Protein AF-A0A2H0I5Y0-F1 (afdb_monomer)

Foldseek 3Di:
DEKEFLVNVVQCVVDDPCVVVQVLVQLLCVVVVRHPQWAFPDDDPQWTWIWHAPDVNQKIWIWIAGPVGYIYTQDMWGHDDPPDTPDDDDPDDCVSVVVVVVRVVVVRIDDDDRDD

Radius of gyration: 13.33 Å; Cα contacts (8 Å, |Δi|>4): 185; chains: 1; bounding box: 31×30×37 Å

Sequence (116 aa):
MILITRSFLKELTSFDSNIRFELITLISKHDRGLSKNFILLKEDGSLLIYNGYLNGKRVRVVVAKTRKGTYIPLEIFKKESRGGYNIRDNYYSPGPIERMEREIAGDLYETWELEL

Structure (mmCIF, N/CA/C/O backbone):
data_AF-A0A2H0I5Y0-F1
#
_entry.id   AF-A0A2H0I5Y0-F1
#
loop_
_atom_site.group_PDB
_atom_site.id
_atom_site.type_symbol
_atom_site.label_atom_id
_atom_site.label_alt_id
_atom_site.label_comp_id
_atom_site.label_asym_id
_atom_site.label_entity_id
_atom_site.label_seq_id
_atom_site.pdbx_PDB_ins_code
_atom_site.Cartn_x
_atom_site.Cartn_y
_atom_site.Cartn_z
_atom_site.occupancy
_atom_site.B_iso_or_equiv
_atom_site.auth_seq_id
_atom_site.auth_comp_id
_atom_site.auth_asym_id
_atom_site.auth_atom_id
_atom_site.pdbx_PDB_model_num
ATOM 1 N N . MET A 1 1 ? -8.174 6.726 3.501 1.00 93.88 1 MET A N 1
ATOM 2 C CA . MET A 1 1 ? -7.150 6.590 4.558 1.00 93.88 1 MET A CA 1
ATOM 3 C C . MET A 1 1 ? -6.136 5.521 4.177 1.00 93.88 1 MET A C 1
ATOM 5 O O . MET A 1 1 ? -6.538 4.459 3.696 1.00 93.88 1 MET A O 1
ATOM 9 N N . ILE A 1 2 ? -4.852 5.790 4.406 1.00 96.62 2 ILE A N 1
ATOM 10 C CA . ILE A 1 2 ? -3.745 4.848 4.218 1.00 96.62 2 ILE A CA 1
ATOM 11 C C . ILE A 1 2 ? -3.049 4.644 5.571 1.00 96.62 2 ILE A C 1
ATOM 13 O O . ILE A 1 2 ? -2.687 5.624 6.212 1.00 96.62 2 ILE A O 1
ATOM 17 N N . LEU A 1 3 ? -2.849 3.398 5.997 1.00 97.56 3 LEU A N 1
ATOM 18 C CA . LEU A 1 3 ? -2.018 3.065 7.156 1.00 97.56 3 LEU A CA 1
ATOM 19 C C . LEU A 1 3 ? -0.642 2.623 6.672 1.00 97.56 3 LEU A C 1
ATOM 21 O O . LEU A 1 3 ? -0.530 1.686 5.882 1.00 97.56 3 LEU A O 1
ATOM 25 N N . ILE A 1 4 ? 0.401 3.289 7.147 1.00 96.94 4 ILE A N 1
ATOM 26 C CA . ILE A 1 4 ? 1.788 2.986 6.817 1.00 96.94 4 ILE A CA 1
ATOM 27 C C . ILE A 1 4 ? 2.433 2.346 8.033 1.00 96.94 4 ILE A C 1
ATOM 29 O O . ILE A 1 4 ? 2.684 3.010 9.037 1.00 96.94 4 ILE A O 1
ATOM 33 N N . THR A 1 5 ? 2.700 1.044 7.957 1.00 97.81 5 THR A N 1
ATOM 34 C CA . THR A 1 5 ? 3.354 0.355 9.068 1.00 97.81 5 THR A CA 1
ATOM 35 C C . THR A 1 5 ? 4.825 0.752 9.164 1.00 97.81 5 THR A C 1
ATOM 37 O O . THR A 1 5 ? 5.462 1.126 8.172 1.00 97.81 5 THR A O 1
ATOM 40 N N . ARG A 1 6 ? 5.398 0.661 10.367 1.00 96.94 6 ARG A N 1
ATOM 41 C CA . ARG A 1 6 ? 6.797 1.030 10.618 1.00 96.94 6 ARG A CA 1
ATOM 42 C C . ARG A 1 6 ? 7.772 0.269 9.718 1.00 96.94 6 ARG A C 1
ATOM 44 O O . ARG A 1 6 ? 8.766 0.848 9.278 1.00 96.94 6 ARG A O 1
ATOM 51 N N . SER A 1 7 ? 7.517 -1.013 9.455 1.00 94.12 7 SER A N 1
ATOM 52 C CA . SER A 1 7 ? 8.351 -1.808 8.550 1.00 94.12 7 SER A CA 1
ATOM 53 C C . SER A 1 7 ? 8.276 -1.300 7.111 1.00 94.12 7 SER A C 1
ATOM 55 O O . SER A 1 7 ? 9.323 -1.070 6.507 1.00 94.12 7 SER A O 1
ATOM 57 N N . PHE A 1 8 ? 7.074 -1.023 6.594 1.00 95.50 8 PHE A N 1
ATOM 58 C CA . PHE A 1 8 ? 6.928 -0.474 5.245 1.00 95.50 8 PHE A CA 1
ATOM 59 C C . PHE A 1 8 ? 7.574 0.908 5.118 1.00 95.50 8 PHE A C 1
ATOM 61 O O . PHE A 1 8 ? 8.237 1.192 4.124 1.00 95.50 8 PHE A O 1
ATOM 68 N N . LEU A 1 9 ? 7.440 1.764 6.138 1.00 95.31 9 LEU A N 1
ATOM 69 C CA . LEU A 1 9 ? 8.080 3.079 6.137 1.00 95.31 9 LEU A CA 1
ATOM 70 C C . LEU A 1 9 ? 9.602 2.956 5.994 1.00 95.31 9 LEU A C 1
ATOM 72 O O . LEU A 1 9 ? 10.200 3.675 5.197 1.00 95.31 9 LEU A O 1
ATOM 76 N N . LYS A 1 10 ? 10.231 2.014 6.711 1.00 93.75 10 LYS A N 1
ATOM 77 C CA . LYS A 1 10 ? 11.669 1.736 6.567 1.00 93.75 10 LYS A CA 1
ATOM 78 C C . LYS A 1 10 ? 12.017 1.296 5.148 1.00 93.75 10 LYS A C 1
ATOM 80 O O . LYS A 1 10 ? 12.959 1.836 4.576 1.00 93.75 10 LYS A O 1
ATOM 85 N N . GLU A 1 11 ? 11.261 0.366 4.567 1.00 92.25 11 GLU A N 1
ATOM 86 C CA . GLU A 1 11 ? 11.469 -0.058 3.175 1.00 92.25 11 GLU A CA 1
ATOM 87 C C . GLU A 1 11 ? 11.371 1.134 2.214 1.00 92.25 11 GLU A C 1
ATOM 89 O O . GLU A 1 11 ? 12.258 1.335 1.383 1.00 92.25 11 GLU A O 1
ATOM 94 N N . LEU A 1 12 ? 10.357 1.986 2.386 1.00 93.25 12 LEU A N 1
ATOM 95 C CA . LEU A 1 12 ? 10.125 3.166 1.558 1.00 93.25 12 LEU A CA 1
ATOM 96 C C . LEU A 1 12 ? 11.284 4.173 1.607 1.00 93.25 12 LEU A C 1
ATOM 98 O O . LEU A 1 12 ? 11.576 4.789 0.586 1.00 93.25 12 LEU A O 1
ATOM 102 N N . THR A 1 13 ? 11.986 4.316 2.740 1.00 91.88 13 THR A N 1
ATOM 103 C CA . THR A 1 13 ? 13.140 5.239 2.843 1.00 91.88 13 THR A CA 1
ATOM 104 C C . THR A 1 13 ? 14.316 4.873 1.933 1.00 91.88 13 THR A C 1
ATOM 106 O O . THR A 1 13 ? 15.165 5.721 1.673 1.00 91.88 13 THR A O 1
ATOM 109 N N . SER A 1 14 ? 14.365 3.640 1.415 1.00 90.25 14 SER A N 1
ATOM 110 C CA . SER A 1 14 ? 15.375 3.218 0.433 1.00 90.25 14 SER A CA 1
ATOM 111 C C . SER A 1 14 ? 15.067 3.651 -1.010 1.00 90.25 14 SER A C 1
ATOM 113 O O . SER A 1 14 ? 15.876 3.422 -1.913 1.00 90.25 14 SER A O 1
ATOM 115 N N . PHE A 1 15 ? 13.906 4.270 -1.242 1.00 90.44 15 PHE A N 1
ATOM 116 C CA . PHE A 1 15 ? 13.445 4.728 -2.549 1.00 90.44 15 PHE A CA 1
ATOM 117 C C . PHE A 1 15 ? 13.493 6.256 -2.667 1.00 90.44 15 PHE A C 1
ATOM 119 O O . PHE A 1 15 ? 13.540 6.979 -1.673 1.00 90.44 15 PHE A O 1
ATOM 126 N N . ASP A 1 16 ? 13.443 6.752 -3.907 1.00 87.56 16 ASP A N 1
ATOM 127 C CA . ASP A 1 16 ? 13.379 8.187 -4.188 1.00 87.56 16 ASP A CA 1
ATOM 128 C C . ASP A 1 16 ? 12.162 8.834 -3.506 1.00 87.56 16 ASP A C 1
ATOM 130 O O . ASP A 1 16 ? 11.076 8.250 -3.451 1.00 87.56 16 ASP A O 1
ATOM 134 N N . SER A 1 17 ? 12.310 10.082 -3.052 1.00 84.12 17 SER A N 1
ATOM 135 C CA . SER A 1 17 ? 11.270 10.816 -2.310 1.00 84.12 17 SER A CA 1
ATOM 136 C C . SER A 1 17 ? 9.925 10.906 -3.047 1.00 84.12 17 SER A C 1
ATOM 138 O O . SER A 1 17 ? 8.868 10.901 -2.412 1.00 84.12 17 SER A O 1
ATOM 140 N N . ASN A 1 18 ? 9.943 10.912 -4.383 1.00 91.88 18 ASN A N 1
ATOM 141 C CA . ASN A 1 18 ? 8.741 10.948 -5.222 1.00 91.88 18 ASN A CA 1
ATOM 142 C C . ASN A 1 18 ? 7.892 9.669 -5.139 1.00 91.88 18 ASN A C 1
ATOM 144 O O . ASN A 1 18 ? 6.687 9.729 -5.379 1.00 91.88 18 ASN A O 1
ATOM 148 N N . ILE A 1 19 ? 8.472 8.523 -4.762 1.00 93.12 19 ILE A N 1
ATOM 149 C CA . ILE A 1 19 ? 7.743 7.247 -4.679 1.00 93.12 19 ILE A CA 1
ATOM 150 C C . ILE A 1 19 ? 6.604 7.321 -3.664 1.00 93.12 19 ILE A C 1
ATOM 152 O O . ILE A 1 19 ? 5.538 6.752 -3.897 1.00 93.12 19 ILE A O 1
ATOM 156 N N . ARG A 1 20 ? 6.785 8.082 -2.578 1.00 92.56 20 ARG A N 1
ATOM 157 C CA . ARG A 1 20 ? 5.717 8.359 -1.613 1.00 92.56 20 ARG A CA 1
ATOM 158 C C . ARG A 1 20 ? 4.511 9.024 -2.281 1.00 92.56 20 ARG A C 1
ATOM 160 O O . ARG A 1 20 ? 3.387 8.556 -2.117 1.00 92.56 20 ARG A O 1
ATOM 167 N N . PHE A 1 21 ? 4.746 10.096 -3.034 1.00 92.94 21 PHE A N 1
ATOM 168 C CA . PHE A 1 21 ? 3.689 10.836 -3.723 1.00 92.94 21 PHE A CA 1
ATOM 169 C C . PHE A 1 21 ? 3.003 9.978 -4.793 1.00 92.94 21 PHE A C 1
ATOM 171 O O . PHE A 1 21 ? 1.774 9.952 -4.888 1.00 92.94 21 PHE A O 1
ATOM 178 N N . GLU A 1 22 ? 3.781 9.215 -5.563 1.00 94.62 22 GLU A N 1
ATOM 179 C CA . GLU A 1 22 ? 3.236 8.295 -6.5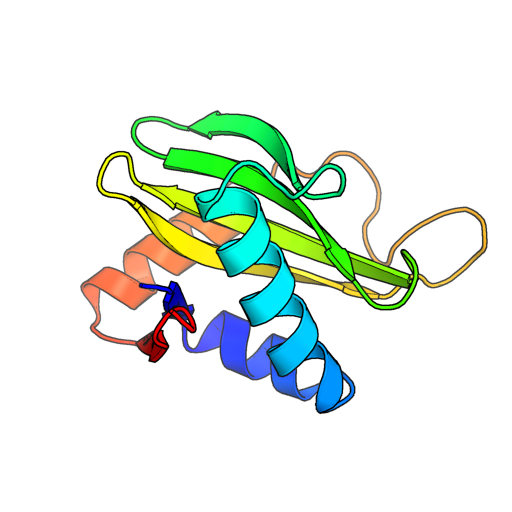61 1.00 94.62 22 GLU A CA 1
ATOM 180 C C . GLU A 1 22 ? 2.369 7.198 -5.934 1.00 94.62 22 GLU A C 1
ATOM 182 O O . GLU A 1 22 ? 1.322 6.862 -6.489 1.00 94.62 22 GLU A O 1
ATOM 187 N N . LEU A 1 23 ? 2.764 6.661 -4.774 1.00 95.06 23 LEU A N 1
ATOM 188 C CA . LEU A 1 23 ? 1.984 5.667 -4.039 1.00 95.06 23 LEU A CA 1
ATOM 189 C C . LEU A 1 23 ? 0.632 6.230 -3.589 1.00 95.06 23 LEU A C 1
ATOM 191 O O . LEU A 1 23 ? -0.401 5.609 -3.844 1.00 95.06 23 LEU A O 1
ATOM 195 N N . ILE A 1 24 ? 0.631 7.412 -2.964 1.00 94.44 24 ILE A N 1
ATOM 196 C CA . ILE A 1 24 ? -0.602 8.094 -2.541 1.00 94.44 24 ILE A CA 1
ATOM 197 C C . ILE A 1 24 ? -1.491 8.343 -3.763 1.00 94.44 24 ILE A C 1
ATOM 199 O O . ILE A 1 24 ? -2.657 7.958 -3.769 1.00 94.44 24 ILE A O 1
ATOM 203 N N . THR A 1 25 ? -0.919 8.879 -4.844 1.00 94.31 25 THR A N 1
ATOM 204 C CA . THR A 1 25 ? -1.638 9.140 -6.098 1.00 94.31 25 THR A CA 1
ATOM 205 C C . THR A 1 25 ? -2.241 7.867 -6.695 1.00 94.31 25 THR A C 1
ATOM 207 O O . THR A 1 25 ? -3.379 7.884 -7.172 1.00 94.31 25 THR A O 1
ATOM 210 N N . LEU A 1 26 ? -1.499 6.755 -6.698 1.00 95.12 26 LEU A N 1
ATOM 211 C CA . LEU A 1 26 ? -1.973 5.469 -7.212 1.00 95.12 26 LEU A CA 1
ATOM 212 C C . LEU A 1 26 ? -3.199 4.986 -6.430 1.00 95.12 26 LEU A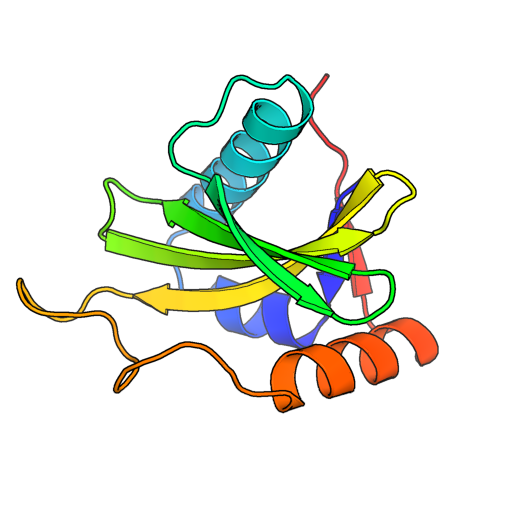 C 1
ATOM 214 O O . LEU A 1 26 ? -4.193 4.587 -7.045 1.00 95.12 26 LEU A O 1
ATOM 218 N N . ILE A 1 27 ? -3.124 5.041 -5.098 1.00 95.31 27 ILE A N 1
ATOM 219 C CA . ILE A 1 27 ? -4.205 4.620 -4.207 1.00 95.31 27 ILE A CA 1
ATOM 220 C C . ILE A 1 27 ? -5.415 5.550 -4.362 1.00 95.31 27 ILE A C 1
ATOM 222 O O . ILE A 1 27 ? -6.520 5.054 -4.580 1.00 95.31 27 ILE A O 1
ATOM 226 N N . SER A 1 28 ? -5.224 6.873 -4.354 1.00 93.88 28 SER A N 1
ATOM 227 C CA . SER A 1 28 ? -6.306 7.847 -4.563 1.00 93.88 28 SER A CA 1
ATOM 228 C C . SER A 1 28 ? -7.011 7.643 -5.905 1.00 93.88 28 SER A C 1
ATOM 230 O O . SER A 1 28 ? -8.239 7.656 -5.978 1.00 93.88 28 SER A O 1
ATOM 232 N N . LYS A 1 29 ? -6.262 7.385 -6.986 1.00 93.56 29 LYS A N 1
ATOM 233 C CA . LYS A 1 29 ? -6.855 7.073 -8.295 1.00 93.56 29 LYS A CA 1
ATOM 234 C C . LYS A 1 29 ? -7.630 5.765 -8.273 1.00 93.56 29 LYS A C 1
ATOM 236 O O . LYS A 1 29 ? -8.682 5.694 -8.897 1.00 93.56 29 LYS A O 1
ATOM 241 N N . HIS A 1 30 ? -7.129 4.730 -7.603 1.00 93.94 30 HIS A N 1
ATOM 242 C CA . HIS A 1 30 ? -7.868 3.476 -7.487 1.00 93.94 30 HIS A CA 1
ATOM 243 C C . HIS A 1 30 ? -9.178 3.663 -6.726 1.00 93.94 30 HIS A C 1
ATOM 245 O O . HIS A 1 30 ? -10.202 3.144 -7.160 1.00 93.94 30 HIS A O 1
ATOM 251 N N . ASP A 1 31 ? -9.158 4.429 -5.637 1.00 90.69 31 ASP A N 1
ATOM 252 C CA . ASP A 1 31 ? -10.352 4.682 -4.836 1.00 90.69 31 ASP A CA 1
ATOM 253 C C . ASP A 1 31 ? -11.463 5.371 -5.643 1.00 90.69 31 ASP A C 1
ATOM 255 O O . ASP A 1 31 ? -12.638 5.056 -5.488 1.00 90.69 31 ASP A O 1
ATOM 259 N N . ARG A 1 32 ? -11.074 6.214 -6.607 1.00 90.44 32 ARG A N 1
ATOM 260 C CA . ARG A 1 32 ? -11.974 6.871 -7.570 1.00 90.44 32 ARG A CA 1
ATOM 261 C C . ARG A 1 32 ? -12.299 6.023 -8.813 1.00 90.44 32 ARG A C 1
ATOM 263 O O . ARG A 1 32 ? -12.935 6.522 -9.735 1.00 90.44 32 ARG A O 1
ATOM 270 N N . GLY A 1 33 ? -11.832 4.774 -8.893 1.00 88.69 33 GLY A N 1
ATOM 271 C CA . GLY A 1 33 ? -12.041 3.895 -10.055 1.00 88.69 33 GLY A CA 1
ATOM 272 C C . GLY A 1 33 ? -11.220 4.261 -11.302 1.00 88.69 33 GLY A C 1
ATOM 273 O O . GLY A 1 33 ? -11.541 3.838 -12.409 1.00 88.69 33 GLY A O 1
ATOM 274 N N . LEU A 1 34 ? -10.151 5.046 -11.146 1.00 86.00 34 LEU A N 1
ATOM 275 C CA . LEU A 1 34 ? -9.353 5.618 -12.239 1.00 86.00 34 LEU A CA 1
ATOM 276 C C . LEU A 1 34 ? -8.002 4.919 -12.464 1.00 86.00 34 LEU A C 1
ATOM 278 O O . LEU A 1 34 ? -7.272 5.266 -13.395 1.00 86.00 34 LEU A O 1
ATOM 282 N N . SER A 1 35 ? -7.621 3.953 -11.622 1.00 83.81 35 SER A N 1
ATOM 283 C CA . SER A 1 35 ? -6.295 3.325 -11.688 1.00 83.81 35 SER A CA 1
ATOM 284 C C . SER A 1 35 ? -6.313 1.958 -12.373 1.00 83.81 35 SER A C 1
ATOM 286 O O . SER A 1 35 ? -6.674 0.954 -11.771 1.00 83.81 35 SER A O 1
ATOM 288 N N . LYS A 1 36 ? -5.832 1.899 -13.622 1.00 80.75 36 LYS A N 1
ATOM 289 C CA . LYS A 1 36 ? -5.609 0.634 -14.360 1.00 80.75 36 LYS A CA 1
ATOM 290 C C . LYS A 1 36 ? -4.307 -0.083 -13.975 1.00 80.75 36 LYS A C 1
ATOM 292 O O . LYS A 1 36 ? -4.108 -1.235 -14.339 1.00 80.75 36 LYS A O 1
ATOM 297 N N . ASN A 1 37 ? -3.411 0.605 -13.265 1.00 83.94 37 ASN A N 1
ATOM 298 C CA . ASN A 1 37 ? -2.108 0.076 -12.848 1.00 83.94 37 ASN A CA 1
ATOM 299 C C . ASN A 1 37 ? -2.136 -0.528 -11.440 1.00 83.94 37 ASN A C 1
ATOM 301 O O . ASN A 1 37 ? -1.073 -0.830 -10.903 1.00 83.94 37 ASN A O 1
ATOM 305 N N . PHE A 1 38 ? -3.322 -0.665 -10.845 1.00 92.19 38 PHE A N 1
ATOM 306 C CA . PHE A 1 38 ? -3.520 -1.237 -9.524 1.00 92.19 38 PHE A CA 1
ATOM 307 C C . PHE A 1 38 ? -4.555 -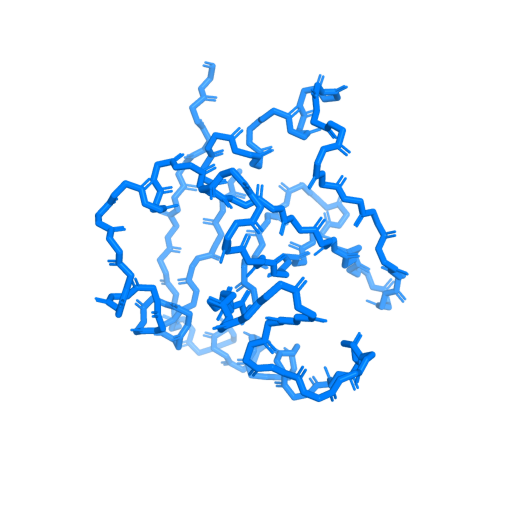2.355 -9.616 1.00 92.19 38 PHE A C 1
ATOM 309 O O . PHE A 1 38 ? -5.747 -2.107 -9.771 1.00 92.19 38 PHE A O 1
ATOM 316 N N . ILE A 1 39 ? -4.068 -3.591 -9.630 1.00 90.81 39 ILE A N 1
ATOM 317 C CA . ILE A 1 39 ? -4.827 -4.770 -10.051 1.00 90.81 39 ILE A CA 1
ATOM 318 C C . ILE A 1 39 ? -5.003 -5.687 -8.848 1.00 90.81 39 ILE A C 1
ATOM 320 O O . ILE A 1 39 ? -4.032 -5.963 -8.143 1.00 90.81 39 ILE A O 1
ATOM 324 N N . LEU A 1 40 ? -6.227 -6.165 -8.624 1.00 91.88 40 LEU A N 1
ATOM 325 C CA . LEU A 1 40 ? -6.507 -7.163 -7.596 1.00 91.88 40 LEU A CA 1
ATOM 326 C C . LEU A 1 40 ? -5.731 -8.451 -7.912 1.00 91.88 40 LEU A C 1
ATOM 328 O O . LEU A 1 40 ? -5.883 -9.019 -8.990 1.00 91.88 40 LEU A O 1
ATOM 332 N N . LEU A 1 41 ? -4.896 -8.892 -6.976 1.00 89.75 41 LEU A N 1
ATOM 333 C CA . LEU A 1 41 ? -4.180 -10.164 -7.041 1.00 89.75 41 LEU A CA 1
ATOM 334 C C . LEU A 1 41 ? -5.004 -11.304 -6.444 1.00 89.75 41 LEU A C 1
ATOM 336 O O . LEU A 1 41 ? -5.100 -12.366 -7.049 1.00 89.75 41 LEU A O 1
ATOM 340 N N . LYS A 1 42 ? -5.542 -11.098 -5.235 1.00 89.62 42 LYS A N 1
ATOM 341 C CA . LYS A 1 42 ? -6.316 -12.097 -4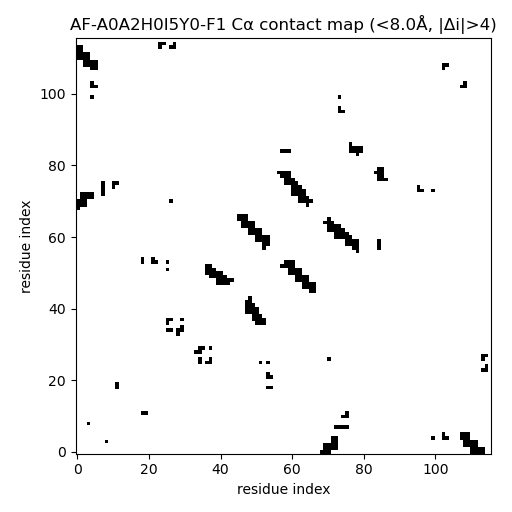.488 1.00 89.62 42 LYS A CA 1
ATOM 342 C C . LYS A 1 42 ? -7.174 -11.451 -3.403 1.00 89.62 42 LYS A C 1
ATOM 344 O O . LYS A 1 42 ? -6.936 -10.307 -3.011 1.00 89.62 42 LYS A O 1
ATOM 349 N N . GLU A 1 43 ? -8.098 -12.235 -2.868 1.00 92.62 43 GLU A N 1
ATOM 350 C CA . GLU A 1 43 ? -8.750 -11.966 -1.588 1.00 92.62 43 GLU A CA 1
ATOM 351 C C . GLU A 1 43 ? -8.100 -12.829 -0.496 1.00 92.62 43 GLU A C 1
ATOM 353 O O . GLU A 1 43 ? -7.757 -13.986 -0.740 1.00 92.62 43 GLU A O 1
ATOM 358 N N . ASP A 1 44 ? -7.898 -12.258 0.690 1.00 89.75 44 ASP A N 1
ATOM 359 C CA . ASP A 1 44 ? -7.293 -12.916 1.850 1.00 89.75 44 ASP A CA 1
ATOM 360 C C . ASP A 1 44 ? -8.139 -12.590 3.088 1.00 89.75 44 ASP A C 1
ATOM 362 O O . ASP A 1 44 ? -8.038 -11.516 3.687 1.00 89.75 44 ASP A O 1
ATOM 366 N N . GLY A 1 45 ? -9.108 -13.461 3.382 1.00 90.06 45 GLY A N 1
ATOM 367 C CA . GLY A 1 45 ? -10.133 -13.197 4.391 1.00 90.06 45 GLY A CA 1
ATOM 368 C C . GLY A 1 45 ? -10.916 -11.908 4.103 1.00 90.06 45 GLY A C 1
ATOM 369 O O . GLY A 1 45 ? -11.675 -11.819 3.138 1.00 90.06 45 GLY A O 1
ATOM 370 N N . SER A 1 46 ? -10.743 -10.893 4.957 1.00 91.25 46 SER A N 1
ATOM 371 C CA . SER A 1 46 ? -11.399 -9.581 4.809 1.00 91.25 46 SER A CA 1
ATOM 372 C C . SER A 1 46 ? -10.587 -8.558 3.999 1.00 91.25 46 SER A C 1
ATOM 374 O O . SER A 1 46 ? -11.045 -7.427 3.799 1.00 91.25 46 SER A O 1
ATOM 376 N N . LEU A 1 47 ? -9.399 -8.940 3.526 1.00 94.69 47 LEU A N 1
ATOM 377 C CA . LEU A 1 47 ? -8.486 -8.079 2.784 1.00 94.69 47 LEU A CA 1
ATOM 378 C C . LEU A 1 47 ? -8.560 -8.355 1.282 1.00 94.69 47 LEU A C 1
ATOM 380 O O . LEU A 1 47 ? -8.605 -9.496 0.827 1.00 94.69 47 LEU A O 1
ATOM 384 N N . LEU A 1 48 ? -8.516 -7.282 0.504 1.00 94.75 48 LEU A N 1
ATOM 385 C CA . LEU A 1 48 ? -8.315 -7.311 -0.939 1.00 94.75 48 LEU A CA 1
ATOM 386 C C . LEU A 1 48 ? -6.859 -6.941 -1.215 1.00 94.75 48 LEU A C 1
ATOM 388 O O . LEU A 1 48 ? -6.429 -5.844 -0.860 1.00 94.75 48 LEU A O 1
ATOM 392 N N . ILE A 1 49 ? -6.088 -7.842 -1.816 1.00 93.94 49 ILE A N 1
ATOM 393 C CA . ILE A 1 49 ? -4.655 -7.639 -2.041 1.00 93.94 49 ILE A CA 1
ATOM 394 C C . ILE A 1 49 ? -4.433 -7.171 -3.470 1.00 93.94 49 ILE A C 1
ATOM 396 O O . ILE A 1 49 ? -4.739 -7.888 -4.419 1.00 93.94 49 ILE A O 1
ATOM 400 N N . TYR A 1 50 ? -3.861 -5.984 -3.623 1.00 93.88 50 TYR A N 1
ATOM 401 C CA . TYR A 1 50 ? -3.609 -5.348 -4.907 1.00 93.88 50 TYR A CA 1
ATOM 402 C C . TYR A 1 50 ? -2.123 -5.272 -5.222 1.00 93.88 50 TYR A C 1
ATOM 404 O O . TYR A 1 50 ? -1.279 -5.112 -4.342 1.00 93.88 50 TYR A O 1
ATOM 412 N N . ASN A 1 51 ? -1.825 -5.304 -6.514 1.00 91.94 51 ASN A N 1
ATOM 413 C CA . ASN A 1 51 ? -0.517 -5.023 -7.067 1.00 91.94 51 ASN A CA 1
ATOM 414 C C . ASN A 1 51 ? -0.526 -3.713 -7.843 1.00 91.94 51 ASN A C 1
ATOM 416 O O . ASN A 1 51 ? -1.325 -3.545 -8.763 1.00 91.94 51 ASN A O 1
ATOM 420 N N . GLY A 1 52 ? 0.401 -2.830 -7.500 1.00 92.19 52 GLY A N 1
ATOM 421 C CA . GLY A 1 52 ? 0.596 -1.520 -8.091 1.00 92.19 52 GLY A CA 1
ATOM 422 C C . GLY A 1 52 ? 1.934 -1.374 -8.789 1.00 92.19 52 GLY A C 1
A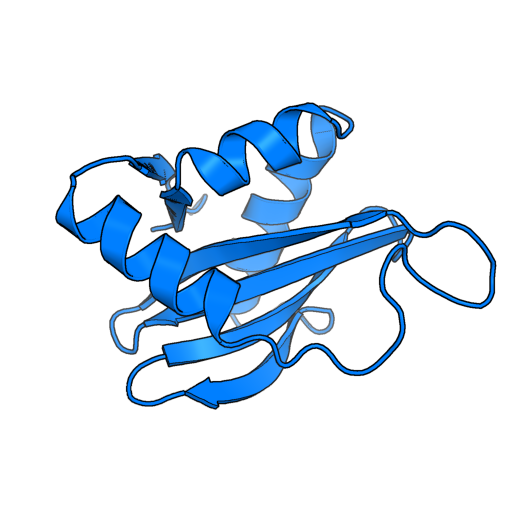TOM 423 O O . GLY A 1 52 ? 2.924 -1.994 -8.402 1.00 92.19 52 GLY A O 1
ATOM 424 N N . TYR A 1 53 ? 1.975 -0.492 -9.781 1.00 91.81 53 TYR A N 1
ATOM 425 C CA . TYR A 1 53 ? 3.213 -0.097 -10.442 1.00 91.81 53 TYR A CA 1
ATOM 426 C C . TYR A 1 53 ? 3.428 1.412 -10.344 1.00 91.81 53 TYR A C 1
ATOM 428 O O . TYR A 1 53 ? 2.558 2.191 -10.730 1.00 91.81 53 TYR A O 1
ATOM 436 N N . LEU A 1 54 ? 4.614 1.793 -9.878 1.00 92.56 54 LEU A N 1
ATOM 437 C CA . LEU A 1 54 ? 5.100 3.164 -9.732 1.00 92.56 54 LEU A CA 1
ATOM 438 C C . LEU A 1 54 ? 6.337 3.372 -10.626 1.00 92.56 54 LEU A C 1
ATOM 440 O O . LEU A 1 54 ? 6.903 2.413 -11.173 1.00 92.56 54 LEU A O 1
ATOM 444 N N . ASN A 1 55 ? 6.751 4.626 -10.791 1.00 90.75 55 ASN A N 1
ATOM 445 C CA . ASN A 1 55 ? 7.939 5.069 -11.517 1.00 90.75 55 ASN A CA 1
ATOM 446 C C . ASN A 1 55 ? 8.053 4.416 -12.905 1.00 90.75 55 ASN A C 1
ATOM 448 O O . ASN A 1 55 ? 8.989 3.671 -13.202 1.00 90.75 55 ASN A O 1
ATOM 452 N N . GLY A 1 56 ? 7.014 4.570 -13.732 1.00 87.00 56 GLY A N 1
ATOM 453 C CA . GLY A 1 56 ? 6.983 3.988 -15.079 1.00 87.00 56 GLY A CA 1
ATOM 454 C C . GLY A 1 56 ? 7.126 2.458 -15.108 1.00 87.00 56 GLY A C 1
ATOM 455 O O . GLY A 1 56 ? 7.744 1.919 -16.025 1.00 87.00 56 GLY A O 1
ATOM 456 N N . LYS A 1 57 ? 6.577 1.751 -14.106 1.00 88.19 57 LYS A N 1
ATOM 457 C CA . LYS A 1 57 ? 6.717 0.292 -13.910 1.00 88.19 57 LYS A CA 1
ATOM 458 C C . LYS A 1 57 ? 8.150 -0.150 -13.572 1.00 88.19 57 LYS A C 1
ATOM 460 O O . LYS A 1 57 ? 8.559 -1.259 -13.920 1.00 88.19 57 LYS A O 1
ATOM 465 N N . ARG A 1 58 ? 8.930 0.716 -12.919 1.00 89.12 58 ARG A N 1
ATOM 466 C CA . ARG A 1 58 ? 10.232 0.367 -12.320 1.00 89.12 58 ARG A CA 1
ATOM 467 C C . ARG A 1 58 ? 10.126 0.018 -10.844 1.00 89.12 58 ARG A C 1
ATOM 469 O O . ARG A 1 58 ? 11.063 -0.552 -10.298 1.00 89.12 58 ARG A O 1
ATOM 476 N N . VAL A 1 59 ? 9.007 0.339 -10.20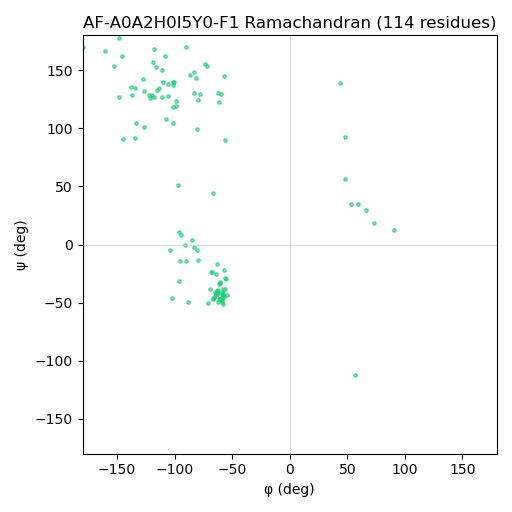8 1.00 90.88 59 VAL A N 1
ATOM 477 C CA . VAL A 1 59 ? 8.739 -0.020 -8.819 1.00 90.88 59 VAL A CA 1
ATOM 478 C C . VAL A 1 59 ? 7.400 -0.740 -8.757 1.00 90.88 59 VAL A C 1
ATOM 480 O O . VAL A 1 59 ? 6.423 -0.299 -9.360 1.00 90.88 59 VAL A O 1
ATOM 483 N N . ARG A 1 60 ? 7.368 -1.878 -8.070 1.00 91.00 60 ARG A N 1
ATOM 484 C CA . ARG A 1 60 ? 6.156 -2.645 -7.786 1.00 91.00 60 ARG A CA 1
ATOM 485 C C . ARG A 1 60 ? 5.799 -2.439 -6.323 1.00 91.00 60 ARG A C 1
ATOM 487 O O . ARG A 1 60 ? 6.686 -2.482 -5.482 1.00 91.00 60 ARG A O 1
ATOM 494 N N . VAL A 1 61 ? 4.524 -2.254 -6.021 1.00 93.12 61 VAL A N 1
ATOM 495 C CA . VAL A 1 61 ? 4.027 -2.153 -4.647 1.00 93.12 61 VAL A CA 1
ATOM 496 C C . VAL A 1 61 ? 2.888 -3.137 -4.447 1.00 93.12 61 VAL A C 1
ATOM 498 O O . VAL A 1 61 ? 2.081 -3.340 -5.352 1.00 93.12 61 VAL A O 1
ATOM 501 N N . VAL A 1 62 ? 2.812 -3.746 -3.271 1.00 93.69 62 VAL A N 1
ATOM 502 C CA . VAL A 1 62 ? 1.659 -4.549 -2.868 1.00 93.69 62 VAL A CA 1
ATOM 503 C C . VAL A 1 62 ? 0.957 -3.858 -1.721 1.00 93.69 62 VAL A C 1
ATOM 505 O O . VAL A 1 62 ? 1.595 -3.346 -0.808 1.00 93.69 62 VAL A O 1
ATOM 508 N N . VAL A 1 63 ? -0.365 -3.794 -1.808 1.00 95.56 63 VAL A N 1
ATOM 509 C CA . VAL A 1 63 ? -1.209 -3.048 -0.883 1.00 95.56 63 VAL A CA 1
ATOM 510 C C . VAL A 1 63 ? -2.429 -3.895 -0.543 1.00 95.56 63 VAL A C 1
ATOM 512 O O . VAL A 1 63 ? -3.128 -4.367 -1.439 1.00 95.56 63 VAL A O 1
ATOM 515 N N . ALA A 1 64 ? -2.709 -4.063 0.743 1.00 95.94 64 ALA A N 1
ATOM 516 C CA . ALA A 1 64 ? -3.984 -4.571 1.219 1.00 95.94 64 ALA A CA 1
ATOM 517 C C . ALA A 1 64 ? -5.019 -3.442 1.262 1.00 95.94 64 ALA A C 1
ATOM 519 O O . ALA A 1 64 ? -4.707 -2.309 1.622 1.00 95.94 64 ALA A O 1
ATOM 520 N N . LYS A 1 65 ? -6.272 -3.749 0.938 1.00 96.38 65 LYS A N 1
ATOM 521 C 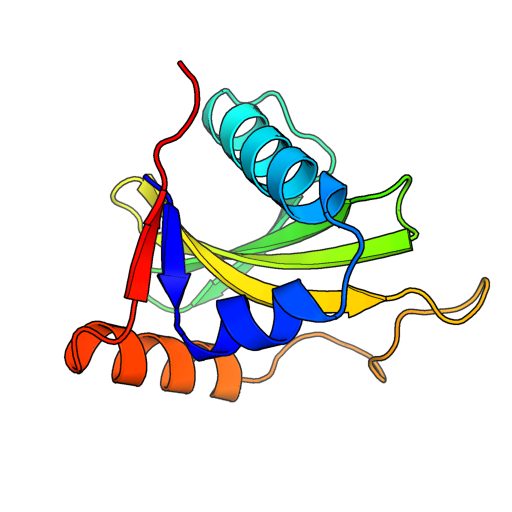CA . LYS A 1 65 ? -7.423 -2.876 1.165 1.00 96.38 65 LYS A CA 1
ATOM 522 C C . LYS A 1 65 ? -8.427 -3.610 2.043 1.00 96.38 65 LYS A C 1
ATOM 524 O O . LYS A 1 65 ? -8.864 -4.707 1.700 1.00 96.38 65 LYS A O 1
ATOM 529 N N . THR A 1 66 ? -8.826 -3.002 3.153 1.00 95.62 66 THR A N 1
ATOM 530 C CA . THR A 1 66 ? -9.922 -3.520 3.979 1.00 95.62 66 THR A CA 1
ATOM 531 C C . THR A 1 66 ? -11.263 -3.279 3.284 1.00 95.62 66 THR A C 1
ATOM 533 O O . THR A 1 66 ? -11.425 -2.315 2.530 1.00 95.62 66 THR A O 1
ATOM 536 N N . ARG A 1 67 ? -12.286 -4.088 3.591 1.00 90.31 67 ARG A N 1
ATOM 537 C CA . ARG A 1 67 ? -13.663 -3.835 3.107 1.00 90.31 67 ARG A CA 1
ATOM 538 C C . ARG A 1 67 ? -14.204 -2.451 3.508 1.00 90.31 67 ARG A C 1
ATOM 540 O O . ARG A 1 67 ? -15.097 -1.944 2.842 1.00 90.31 67 ARG A O 1
ATOM 547 N N . LYS A 1 68 ? -13.648 -1.830 4.557 1.00 90.75 68 LYS A N 1
ATOM 548 C CA . LYS A 1 68 ? -14.005 -0.480 5.029 1.00 90.75 68 LYS A CA 1
ATOM 549 C C . LYS A 1 68 ? -13.303 0.655 4.263 1.00 90.75 68 LYS A C 1
ATOM 551 O O . LYS A 1 68 ? -13.551 1.815 4.563 1.00 90.75 68 LYS A O 1
ATOM 556 N N . GLY A 1 69 ? -12.435 0.347 3.296 1.00 92.38 69 GLY A N 1
ATOM 557 C CA . GLY A 1 69 ? -11.760 1.353 2.464 1.00 92.38 69 GLY A CA 1
ATOM 558 C C . GLY A 1 69 ? -10.412 1.848 3.000 1.00 92.38 69 GLY A C 1
ATOM 559 O O . GLY A 1 69 ? -9.876 2.832 2.496 1.00 92.38 69 GLY A O 1
ATOM 560 N N . THR A 1 70 ? -9.837 1.176 3.999 1.00 96.06 70 THR A N 1
ATOM 561 C CA . THR A 1 70 ? -8.478 1.469 4.479 1.00 96.06 70 THR A CA 1
ATOM 562 C C . THR A 1 70 ? -7.455 0.757 3.609 1.00 96.06 70 THR A C 1
ATOM 564 O O . THR A 1 70 ? -7.574 -0.449 3.401 1.00 96.06 70 THR A O 1
ATOM 567 N N . TYR A 1 71 ? -6.440 1.478 3.142 1.00 97.38 71 TYR A N 1
ATOM 568 C CA . TYR A 1 71 ? -5.334 0.907 2.374 1.00 97.38 71 TYR A CA 1
ATOM 569 C C . TYR A 1 71 ? -4.103 0.729 3.258 1.00 97.38 71 TYR A C 1
ATOM 571 O O . TYR A 1 71 ? -3.778 1.623 4.030 1.00 97.38 71 TYR A O 1
ATOM 579 N N . ILE A 1 72 ? -3.408 -0.399 3.138 1.00 97.50 72 ILE A N 1
ATOM 580 C CA . ILE A 1 72 ? -2.194 -0.707 3.894 1.00 97.50 72 ILE A CA 1
ATOM 581 C C . ILE A 1 72 ? -1.133 -1.256 2.932 1.00 97.50 72 ILE A C 1
ATOM 583 O O . ILE A 1 72 ? -1.256 -2.393 2.469 1.00 97.50 72 ILE A O 1
ATOM 587 N N . PRO A 1 73 ? -0.111 -0.469 2.563 1.00 96.56 73 PRO A N 1
ATOM 588 C CA . PRO A 1 73 ? 1.023 -0.963 1.795 1.00 96.56 73 PRO A CA 1
ATOM 589 C C . PRO A 1 73 ? 1.783 -2.036 2.579 1.00 96.56 73 PRO A C 1
ATOM 591 O O . PRO A 1 73 ? 2.096 -1.856 3.753 1.00 96.56 73 PRO A O 1
ATOM 594 N N . LEU A 1 74 ? 2.048 -3.161 1.923 1.00 94.69 74 LEU A N 1
ATOM 595 C CA . LEU A 1 74 ? 2.654 -4.344 2.530 1.00 94.69 74 LEU A CA 1
ATOM 596 C C . LEU A 1 74 ? 4.137 -4.459 2.187 1.00 94.69 74 LEU A C 1
ATOM 598 O O . LEU A 1 74 ? 4.946 -4.723 3.076 1.00 94.69 74 LEU A O 1
ATOM 602 N N . GLU A 1 75 ? 4.476 -4.274 0.908 1.00 92.00 75 GLU A N 1
ATOM 603 C CA . GLU A 1 75 ? 5.835 -4.430 0.376 1.00 92.00 75 GLU A CA 1
ATOM 604 C C . GLU A 1 75 ? 6.059 -3.563 -0.865 1.00 92.00 75 GLU A C 1
ATOM 606 O O . GLU A 1 75 ? 5.121 -3.259 -1.614 1.00 92.00 75 GLU A O 1
ATOM 611 N N . ILE A 1 76 ? 7.318 -3.197 -1.106 1.00 91.94 76 ILE A N 1
ATOM 612 C CA . ILE A 1 76 ? 7.747 -2.394 -2.251 1.00 91.94 76 ILE A CA 1
ATOM 613 C C . ILE A 1 76 ? 9.045 -2.944 -2.858 1.00 91.94 76 ILE A C 1
ATOM 615 O O . ILE A 1 76 ? 9.989 -3.295 -2.160 1.00 91.94 76 ILE A O 1
ATOM 619 N N . PHE A 1 77 ? 9.103 -3.025 -4.188 1.00 89.75 77 PHE A N 1
ATOM 620 C CA . PHE A 1 77 ? 10.182 -3.700 -4.907 1.00 89.75 77 PHE A CA 1
ATOM 621 C C . PHE A 1 77 ? 10.696 -2.864 -6.070 1.00 89.75 77 PHE A C 1
ATOM 623 O O . PHE A 1 77 ? 9.916 -2.373 -6.890 1.00 89.75 77 PHE A O 1
ATOM 630 N N . LYS A 1 78 ? 12.019 -2.779 -6.206 1.00 88.75 78 LYS A N 1
ATOM 631 C CA . LYS A 1 78 ? 12.681 -2.1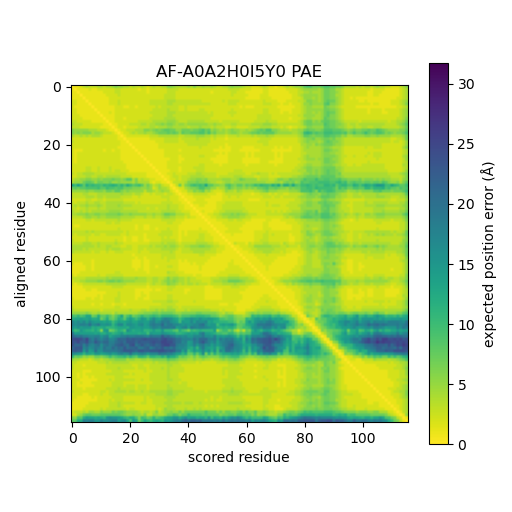56 -7.355 1.00 88.75 78 LYS A CA 1
ATOM 632 C C . LYS A 1 78 ? 12.862 -3.157 -8.498 1.00 88.75 78 LYS A C 1
ATOM 634 O O . LYS A 1 78 ? 13.040 -4.356 -8.279 1.00 88.75 78 LYS A O 1
ATOM 639 N N . LYS A 1 79 ? 12.771 -2.662 -9.729 1.00 86.31 79 LYS A N 1
ATOM 640 C CA . LYS A 1 79 ? 13.075 -3.402 -10.953 1.00 86.31 79 LYS A CA 1
ATOM 641 C C . LYS A 1 79 ? 14.584 -3.436 -11.178 1.00 86.31 79 LYS A C 1
ATOM 643 O O . LYS A 1 79 ? 15.197 -2.379 -11.287 1.00 86.31 79 LYS A O 1
ATOM 648 N N . GLU A 1 80 ? 15.147 -4.633 -11.308 1.00 79.12 80 GLU A N 1
ATOM 649 C CA . GLU A 1 80 ? 16.599 -4.834 -11.461 1.00 79.12 80 GLU A CA 1
ATOM 650 C C . GLU A 1 80 ? 17.025 -4.983 -12.922 1.00 79.12 80 GLU A C 1
ATOM 652 O O . GLU A 1 80 ? 18.116 -4.591 -13.321 1.00 79.12 80 GLU A O 1
ATOM 657 N N . SER A 1 81 ? 16.159 -5.550 -13.759 1.00 70.56 81 SER A N 1
ATOM 658 C CA . SER A 1 81 ? 16.459 -5.778 -15.171 1.00 70.56 81 SER A CA 1
ATOM 659 C C . SER A 1 81 ? 15.195 -5.685 -16.016 1.00 70.56 81 SER A C 1
ATOM 661 O O . SER A 1 81 ? 14.086 -5.510 -15.506 1.00 70.56 81 SER A O 1
ATOM 663 N N . ARG A 1 82 ? 15.324 -5.834 -17.341 1.00 65.94 82 ARG A N 1
ATOM 664 C CA . ARG A 1 82 ? 14.153 -5.942 -18.228 1.00 65.94 82 ARG A CA 1
ATOM 665 C C . ARG A 1 82 ? 13.215 -7.088 -17.814 1.00 65.94 82 ARG A C 1
ATOM 667 O O . ARG A 1 82 ? 12.014 -6.951 -18.034 1.00 65.94 82 ARG A O 1
ATOM 674 N N . GLY A 1 83 ? 13.755 -8.142 -17.191 1.00 63.41 83 GLY A N 1
ATOM 675 C CA . GLY A 1 83 ? 13.057 -9.389 -16.879 1.00 63.41 83 GLY A CA 1
ATOM 676 C C . GLY A 1 83 ? 12.355 -9.465 -15.520 1.00 63.41 83 GLY A C 1
ATOM 677 O O . GLY A 1 83 ? 11.527 -10.351 -15.357 1.00 63.41 83 GLY A O 1
ATOM 678 N N . GLY A 1 84 ? 12.613 -8.573 -14.553 1.00 68.94 84 GLY A N 1
ATOM 679 C CA . GLY A 1 84 ? 11.985 -8.743 -13.237 1.00 68.94 84 GLY A CA 1
ATOM 680 C C . GLY A 1 84 ? 12.300 -7.697 -12.172 1.00 68.94 84 GLY A C 1
ATOM 681 O O . GLY A 1 84 ? 13.165 -6.833 -12.335 1.00 68.94 84 GLY A O 1
ATOM 682 N N . TYR A 1 85 ? 11.544 -7.793 -11.081 1.00 75.38 85 TYR A N 1
ATOM 683 C CA . TYR A 1 85 ? 11.752 -7.057 -9.833 1.00 75.38 85 TYR A CA 1
ATOM 684 C C . TYR A 1 85 ? 12.664 -7.859 -8.898 1.00 75.38 85 TYR A C 1
ATOM 686 O O . TYR A 1 85 ? 12.925 -9.027 -9.176 1.00 75.38 85 TYR A O 1
ATOM 694 N N . ASN A 1 86 ? 13.132 -7.251 -7.803 1.00 69.19 86 ASN A N 1
ATOM 695 C CA . ASN A 1 86 ? 13.965 -7.870 -6.755 1.00 69.19 86 ASN A CA 1
ATOM 696 C C . ASN A 1 86 ? 13.230 -8.962 -5.932 1.00 69.19 86 ASN A C 1
ATOM 698 O O . ASN A 1 86 ? 13.278 -9.005 -4.708 1.00 69.19 86 ASN A O 1
ATOM 702 N N . ILE A 1 87 ? 12.494 -9.835 -6.618 1.00 62.09 87 ILE A N 1
ATOM 703 C CA . ILE A 1 87 ? 11.670 -10.917 -6.085 1.00 62.09 87 ILE A CA 1
ATOM 704 C C . ILE A 1 87 ? 11.686 -12.057 -7.105 1.00 62.09 87 ILE A C 1
ATOM 706 O O . ILE A 1 87 ? 11.387 -11.849 -8.282 1.00 62.09 87 ILE A O 1
ATOM 710 N N . ARG A 1 88 ? 12.026 -13.263 -6.642 1.00 50.06 88 ARG A N 1
ATOM 711 C CA . ARG A 1 88 ? 11.900 -14.511 -7.405 1.00 50.06 88 ARG A CA 1
ATOM 712 C C . ARG A 1 88 ? 10.443 -14.973 -7.315 1.00 50.06 88 ARG A C 1
ATOM 714 O O . ARG A 1 88 ? 10.071 -15.508 -6.288 1.00 50.06 88 ARG A O 1
ATOM 721 N N . ASP A 1 89 ? 9.666 -14.682 -8.356 1.00 47.31 89 ASP A N 1
ATOM 722 C CA . ASP A 1 89 ? 8.351 -15.223 -8.749 1.00 47.31 89 ASP A CA 1
ATOM 723 C C . ASP A 1 89 ? 7.223 -15.455 -7.718 1.00 47.31 89 ASP A C 1
ATOM 725 O O . ASP A 1 89 ? 7.393 -15.960 -6.619 1.00 47.31 89 ASP A O 1
ATOM 729 N N . ASN A 1 90 ? 6.010 -15.102 -8.170 1.00 52.38 90 ASN A N 1
ATOM 730 C CA . ASN A 1 90 ? 4.704 -15.210 -7.513 1.00 52.38 90 ASN A CA 1
ATOM 731 C C . ASN A 1 90 ? 4.652 -14.694 -6.070 1.00 52.38 90 ASN A C 1
ATOM 733 O O . ASN A 1 90 ? 4.846 -15.413 -5.099 1.00 52.38 90 ASN A O 1
ATOM 737 N N . TYR A 1 91 ? 4.284 -13.416 -5.955 1.00 58.03 91 TYR A N 1
ATOM 738 C CA . TYR A 1 91 ? 3.912 -12.769 -4.702 1.00 58.03 91 TYR A CA 1
ATOM 739 C C . TYR A 1 91 ? 2.756 -13.523 -4.018 1.00 58.03 91 TYR A C 1
ATOM 741 O O . TYR A 1 91 ? 1.582 -13.246 -4.257 1.00 58.03 91 TYR A O 1
ATOM 749 N N . TYR A 1 92 ? 3.106 -14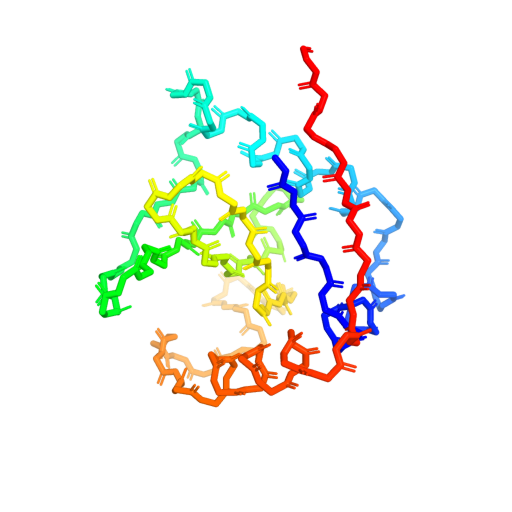.492 -3.182 1.00 58.84 92 TYR A N 1
ATOM 750 C CA . TYR A 1 92 ? 2.292 -15.023 -2.103 1.00 58.84 92 TYR A CA 1
ATOM 751 C C . TYR A 1 92 ? 3.248 -15.378 -0.968 1.00 58.84 92 TYR A C 1
ATOM 753 O O . TYR A 1 92 ? 3.797 -16.474 -0.905 1.00 58.84 92 TYR A O 1
ATOM 761 N N . SER A 1 93 ? 3.470 -14.418 -0.080 1.00 66.44 93 SER A N 1
ATOM 762 C CA . SER A 1 93 ? 4.020 -14.692 1.239 1.00 66.44 93 SER A CA 1
ATOM 763 C C . SER A 1 93 ? 2.953 -14.269 2.248 1.00 66.44 93 SER A C 1
ATOM 765 O O . SER A 1 93 ? 2.447 -13.152 2.130 1.00 66.44 93 SER A O 1
ATOM 767 N N . PRO A 1 94 ? 2.543 -15.129 3.193 1.00 78.50 94 PRO A N 1
ATOM 768 C CA . PRO A 1 94 ? 1.676 -14.717 4.298 1.00 78.50 94 PRO A CA 1
ATOM 769 C C . PRO A 1 94 ? 2.400 -13.770 5.274 1.00 78.50 94 PRO A C 1
ATOM 771 O O . PRO A 1 94 ? 1.765 -12.931 5.906 1.00 78.50 94 PRO A O 1
ATOM 774 N N . GLY A 1 95 ? 3.737 -13.818 5.330 1.00 87.12 95 GLY A N 1
ATOM 775 C CA . GLY A 1 95 ? 4.550 -13.044 6.275 1.00 87.12 95 GLY A CA 1
ATOM 776 C C . GLY A 1 95 ? 4.317 -11.520 6.276 1.00 87.12 95 GLY A C 1
ATOM 777 O O . GLY A 1 95 ? 4.232 -10.938 7.354 1.00 87.12 95 GLY A O 1
ATOM 778 N N . PRO A 1 96 ? 4.191 -10.840 5.122 1.00 89.38 96 PRO A N 1
ATOM 779 C CA . PRO A 1 96 ? 3.819 -9.426 5.054 1.00 89.38 96 PRO A CA 1
ATOM 780 C C . PRO A 1 96 ? 2.476 -9.095 5.714 1.00 89.38 96 PRO A C 1
ATOM 782 O O . PRO A 1 96 ? 2.373 -8.055 6.361 1.00 89.38 96 PRO A O 1
ATOM 785 N N . ILE A 1 97 ? 1.470 -9.970 5.586 1.00 91.81 97 ILE A N 1
ATOM 786 C CA . ILE A 1 97 ? 0.152 -9.784 6.212 1.00 91.81 97 ILE A CA 1
ATOM 787 C C . ILE A 1 97 ? 0.277 -9.984 7.725 1.00 91.81 97 ILE A C 1
ATOM 789 O O . ILE A 1 97 ? -0.088 -9.092 8.480 1.00 91.81 97 ILE A O 1
ATOM 793 N N . GLU A 1 98 ? 0.894 -11.075 8.180 1.00 93.25 98 GLU A N 1
ATOM 794 C CA . GLU A 1 98 ? 1.108 -11.328 9.616 1.00 93.25 98 GLU A CA 1
ATOM 795 C C . GLU A 1 98 ? 1.924 -10.206 10.286 1.00 93.25 98 GLU A C 1
ATOM 797 O O . GLU A 1 98 ? 1.621 -9.753 11.393 1.00 93.25 98 GLU A O 1
ATOM 802 N N . ARG A 1 99 ? 2.966 -9.710 9.601 1.00 94.44 99 ARG A N 1
ATOM 803 C CA . ARG A 1 99 ? 3.766 -8.566 10.059 1.00 94.44 99 ARG A CA 1
ATOM 804 C C . ARG A 1 99 ? 2.906 -7.314 10.185 1.00 94.44 99 ARG A C 1
ATOM 806 O O . ARG A 1 99 ? 3.013 -6.631 11.201 1.00 94.44 99 ARG A O 1
ATOM 813 N N . MET A 1 100 ? 2.088 -7.028 9.175 1.00 94.94 100 MET A N 1
ATOM 814 C CA . MET A 1 100 ? 1.158 -5.905 9.181 1.00 94.94 100 MET A CA 1
ATOM 815 C C . MET A 1 100 ? 0.172 -6.012 10.349 1.00 94.94 100 MET A C 1
ATOM 817 O O . MET A 1 100 ? 0.029 -5.046 11.091 1.00 94.94 100 MET A O 1
ATOM 821 N N . GLU A 1 101 ? -0.476 -7.160 10.550 1.00 95.00 101 GLU A N 1
ATOM 822 C CA . GLU A 1 101 ? -1.442 -7.358 11.640 1.00 95.00 101 GLU A CA 1
ATOM 823 C C . GLU A 1 101 ? -0.802 -7.122 13.008 1.00 95.00 101 GLU A C 1
ATOM 825 O O . GLU A 1 101 ? -1.351 -6.391 13.832 1.00 95.00 101 GLU A O 1
ATOM 830 N N . ARG A 1 102 ? 0.401 -7.667 13.228 1.00 97.00 102 ARG A N 1
ATOM 831 C CA . ARG A 1 102 ? 1.162 -7.456 14.463 1.00 97.00 102 ARG A CA 1
ATOM 832 C C . ARG A 1 102 ? 1.540 -5.989 14.676 1.00 97.00 102 ARG A C 1
ATOM 834 O O . ARG A 1 102 ? 1.478 -5.510 15.803 1.00 97.00 102 ARG A O 1
ATOM 841 N N . GLU A 1 103 ? 1.966 -5.283 13.627 1.00 97.88 103 GLU A N 1
ATOM 842 C CA . GLU A 1 103 ? 2.320 -3.861 13.732 1.00 97.88 103 GLU A CA 1
ATOM 843 C C . GLU A 1 103 ? 1.089 -2.983 13.978 1.00 97.88 103 GLU A C 1
ATOM 845 O O . GLU A 1 103 ? 1.167 -2.070 14.792 1.00 97.88 103 GLU A O 1
ATOM 850 N N . ILE A 1 104 ? -0.054 -3.284 13.356 1.00 95.94 104 ILE A N 1
ATOM 851 C CA . ILE A 1 104 ? -1.313 -2.575 13.621 1.00 95.94 104 ILE A CA 1
ATOM 852 C C . ILE A 1 104 ? -1.795 -2.839 15.051 1.00 95.94 104 ILE A C 1
ATOM 854 O O . ILE A 1 104 ? -2.144 -1.896 15.751 1.00 95.94 104 ILE A O 1
ATOM 858 N N . ALA A 1 105 ? -1.764 -4.091 15.516 1.00 97.00 105 ALA A N 1
ATOM 859 C CA . ALA A 1 105 ? -2.163 -4.445 16.880 1.00 97.00 105 ALA A CA 1
ATOM 860 C C . ALA A 1 105 ? -1.261 -3.821 17.961 1.00 97.00 105 ALA A C 1
ATOM 862 O O . ALA A 1 105 ? -1.693 -3.652 19.098 1.00 97.00 105 ALA A O 1
ATOM 863 N N . GLY A 1 106 ? -0.011 -3.504 17.617 1.00 97.56 106 GLY A N 1
ATOM 864 C CA . GLY A 1 106 ? 0.943 -2.827 18.494 1.00 97.56 106 GLY A CA 1
ATOM 865 C C . GLY A 1 106 ? 1.023 -1.309 18.312 1.00 97.56 106 GLY A C 1
ATOM 866 O O . GLY A 1 106 ? 1.982 -0.724 18.810 1.00 97.56 106 GLY A O 1
ATOM 867 N N . ASP A 1 107 ? 0.105 -0.687 17.561 1.00 96.81 107 ASP A N 1
ATOM 868 C CA . ASP A 1 107 ? 0.121 0.749 17.227 1.00 96.81 107 ASP A CA 1
ATOM 869 C C . ASP A 1 107 ? 1.448 1.237 16.600 1.00 96.81 107 ASP A C 1
ATOM 871 O O . ASP A 1 107 ? 1.906 2.362 16.795 1.00 96.81 107 ASP A O 1
ATOM 875 N N . LEU A 1 108 ? 2.090 0.376 15.804 1.00 97.50 108 LEU A N 1
ATOM 876 C CA . LEU A 1 108 ? 3.351 0.640 15.102 1.00 97.50 108 LEU A CA 1
ATOM 877 C C . LEU A 1 108 ? 3.111 1.081 13.651 1.00 97.50 108 LEU A C 1
ATOM 879 O O . LEU A 1 108 ? 3.692 0.526 12.710 1.00 97.50 108 LEU A O 1
ATOM 883 N N . TYR A 1 109 ? 2.253 2.080 13.460 1.00 97.62 109 TYR A N 1
ATOM 884 C CA . TYR A 1 109 ? 1.918 2.638 12.151 1.00 97.62 109 TYR A CA 1
ATOM 885 C C . TYR A 1 109 ? 1.655 4.146 12.224 1.00 97.62 109 TYR A C 1
ATOM 887 O O . TYR A 1 109 ? 1.399 4.700 13.289 1.00 97.62 109 TYR A O 1
ATOM 895 N N . GLU A 1 110 ? 1.703 4.807 11.071 1.00 96.62 110 GLU A N 1
ATOM 896 C CA . GLU A 1 110 ? 1.225 6.179 10.892 1.00 96.62 110 GLU A CA 1
ATOM 897 C C . GLU A 1 110 ? 0.088 6.230 9.865 1.00 96.62 110 GLU A C 1
ATOM 899 O O . GLU A 1 110 ? -0.047 5.343 9.018 1.00 96.62 110 GLU A O 1
ATOM 904 N N . THR A 1 111 ? -0.735 7.273 9.938 1.00 96.38 111 THR A N 1
ATOM 905 C CA . THR A 1 111 ? -1.879 7.462 9.039 1.00 96.38 111 THR A CA 1
ATOM 906 C C . THR A 1 111 ? -1.574 8.548 8.022 1.00 96.38 111 THR A C 1
ATOM 908 O O . THR A 1 111 ? -1.202 9.663 8.387 1.00 96.38 111 THR A O 1
ATOM 911 N N . TRP A 1 112 ? -1.761 8.237 6.741 1.00 94.19 112 TRP A N 1
ATOM 912 C CA . TRP A 1 112 ? -1.753 9.214 5.657 1.00 94.19 112 TRP A CA 1
ATOM 913 C C . TRP A 1 112 ? -3.155 9.384 5.081 1.00 94.19 112 TRP A C 1
ATOM 915 O O . TRP A 1 112 ? -3.897 8.415 4.875 1.00 94.19 112 TRP A O 1
ATOM 925 N N . GLU A 1 113 ? -3.498 10.629 4.773 1.00 89.62 113 GLU A N 1
ATOM 926 C CA . GLU A 1 113 ? -4.765 10.956 4.136 1.00 89.62 113 GLU A CA 1
ATOM 927 C C . GLU A 1 113 ? -4.701 10.776 2.621 1.00 89.62 113 GLU A C 1
ATOM 929 O O . GLU A 1 113 ? -3.659 10.954 1.987 1.00 89.62 113 GLU A O 1
ATOM 934 N N . LEU A 1 114 ? -5.842 10.398 2.044 1.00 83.56 114 LEU A N 1
ATOM 935 C CA . LEU A 1 114 ? -6.005 10.432 0.595 1.00 83.56 114 LEU A CA 1
ATOM 936 C C . LEU A 1 114 ? -6.269 11.881 0.200 1.00 83.56 114 LEU A C 1
ATOM 938 O O . LEU A 1 114 ? -7.156 12.516 0.766 1.00 83.56 114 LEU A O 1
ATOM 942 N N . GLU A 1 115 ? -5.522 12.396 -0.772 1.00 70.50 115 GLU A N 1
ATOM 943 C CA . GLU A 1 115 ? -5.846 13.692 -1.369 1.00 70.50 115 GLU A CA 1
ATOM 944 C C . GLU A 1 115 ? -7.260 13.625 -1.983 1.00 70.50 115 GLU A C 1
ATOM 946 O O . GLU A 1 115 ? -7.581 12.664 -2.701 1.00 70.50 115 GLU A O 1
ATOM 951 N N . LEU A 1 116 ? -8.109 14.604 -1.636 1.00 55.94 116 LEU A N 1
ATOM 952 C CA . LEU A 1 116 ? -9.497 14.760 -2.106 1.00 55.94 116 LEU A CA 1
ATOM 953 C C . LEU A 1 116 ? -9.588 15.255 -3.553 1.00 55.94 116 LEU A C 1
ATOM 955 O O . LEU A 1 116 ? -8.580 15.723 -4.122 1.00 55.94 116 LEU A O 1
#

Solvent-accessible surface area (backbone atoms only — not comparable to full-atom values): 6663 Å² total; per-residue (Å²): 79,33,45,43,32,55,68,40,52,58,59,52,69,78,50,65,81,62,55,60,57,48,50,53,50,48,51,39,31,40,76,71,74,67,35,86,57,52,40,81,75,49,76,57,93,70,31,40,33,28,41,33,55,37,78,93,69,39,28,42,36,34,30,36,30,40,87,87,60,42,33,32,58,52,50,77,38,51,50,79,53,98,87,42,48,82,61,89,74,77,98,78,66,69,62,50,54,56,50,47,52,53,28,59,77,64,70,38,55,48,80,44,79,58,79,130

Secondary structure (DSSP, 8-state):
-EEEEHHHHHHHTTS-THHHHHHHHHHHHHHTT--TTEEEEEEETTEEEEEEEEGGGTEEEEEEEETTS-EEEEEEEEEEETTEESS-S----SHHHHHHHHHHHTT-EEEEPPP-

pLDDT: mean 88.49, std 11.15, range [47.31, 97.88]

Mean predicted aligned error: 4.71 Å

Nearest PDB structures (foldseek):
  8beu-assembly2_D  TM=7.835E-01  e=3.513E+00  Rhodotorula dairenensis
  8fs3-assembly1_H  TM=3.981E-01  e=1.047E+00  Saccharomyces cerevisiae
  7sh2-assembly1_H  TM=3.837E-01  e=1.351E+00  Saccharomyces cerevisiae
  4d40-assembly2_B  TM=3.331E-01  e=1.534E+00  Shewanella oneidensis MR-1
  3fo5-assembly1_A  TM=3.822E-01  e=2.722E+00  Homo sapiens